Protein AF-A0A7W0PCH3-F1 (afdb_monomer_lite)

Radius of gyration: 21.64 Å; chains: 1; bounding box: 61×47×78 Å

Structure (mmCIF, N/CA/C/O backbone):
data_AF-A0A7W0PCH3-F1
#
_entry.id   AF-A0A7W0PCH3-F1
#
loop_
_atom_site.group_PDB
_atom_site.id
_atom_site.type_symbol
_atom_site.label_atom_id
_atom_site.label_alt_id
_atom_site.label_comp_id
_atom_site.label_asym_id
_atom_site.label_entity_id
_atom_site.label_seq_id
_atom_site.pdbx_PDB_ins_code
_atom_site.Cartn_x
_atom_site.Cartn_y
_atom_site.Cartn_z
_atom_site.occupancy
_atom_site.B_iso_or_equiv
_atom_site.auth_seq_id
_atom_site.auth_comp_id
_atom_site.auth_asym_id
_atom_site.auth_atom_id
_atom_site.pdbx_PDB_model_num
ATOM 1 N N . PHE A 1 1 ? -23.407 23.643 43.187 1.00 49.94 1 PHE A N 1
ATOM 2 C CA . PHE A 1 1 ? -22.361 22.790 43.783 1.00 49.94 1 PHE A CA 1
ATOM 3 C C . PHE A 1 1 ? -22.574 21.366 43.288 1.00 49.94 1 PHE A C 1
ATOM 5 O O . PHE A 1 1 ? -23.715 20.930 43.302 1.00 49.94 1 PHE A O 1
ATOM 12 N N . PHE A 1 2 ? -21.478 20.710 42.889 1.00 51.59 2 PHE A N 1
ATOM 13 C CA . PHE A 1 2 ? -21.309 19.344 42.354 1.00 51.59 2 PHE A CA 1
ATOM 14 C C . PHE A 1 2 ? -21.368 19.178 40.828 1.00 51.59 2 PHE A C 1
ATOM 16 O O . PHE A 1 2 ? -22.390 19.347 40.175 1.00 51.59 2 PHE A O 1
ATOM 23 N N . ALA A 1 3 ? -20.175 18.883 40.316 1.00 62.38 3 ALA A N 1
ATOM 24 C CA . ALA A 1 3 ? -19.800 18.566 38.956 1.00 62.38 3 ALA A CA 1
ATOM 25 C C . ALA A 1 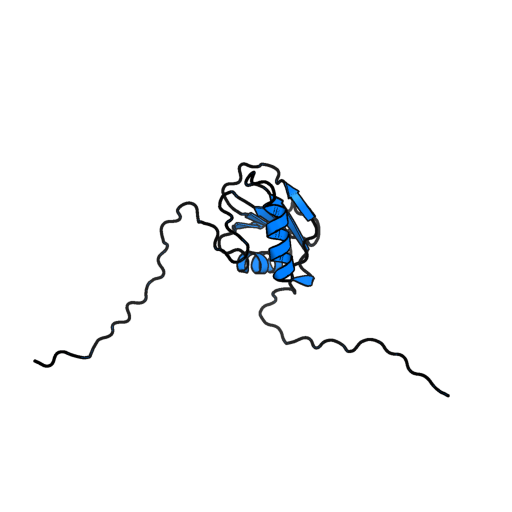3 ? -20.176 17.126 38.582 1.00 62.38 3 ALA A C 1
ATOM 27 O O . ALA A 1 3 ? -20.242 16.268 39.460 1.00 62.38 3 ALA A O 1
ATOM 28 N N . ASN A 1 4 ? -20.268 16.846 37.279 1.00 53.41 4 ASN A N 1
ATOM 29 C CA . ASN A 1 4 ? -19.554 15.695 36.731 1.00 53.41 4 ASN A CA 1
ATOM 30 C C . ASN A 1 4 ? -19.230 15.869 35.242 1.00 53.41 4 ASN A C 1
ATOM 32 O O . ASN A 1 4 ? -20.106 16.094 34.413 1.00 53.41 4 ASN A O 1
ATOM 36 N N . LEU A 1 5 ? -17.930 15.773 34.965 1.00 52.44 5 LEU A N 1
ATOM 37 C CA . LEU A 1 5 ? -17.289 15.568 33.673 1.00 52.44 5 LEU A CA 1
ATOM 38 C C . LEU A 1 5 ? -17.172 14.048 33.456 1.00 52.44 5 LEU A C 1
ATOM 40 O O . LEU A 1 5 ? -16.727 13.350 34.365 1.00 52.44 5 LEU A O 1
ATOM 44 N N . THR A 1 6 ? -17.516 13.553 32.271 1.00 54.25 6 THR A N 1
ATOM 45 C CA . THR A 1 6 ? -17.134 12.241 31.696 1.00 54.25 6 THR A CA 1
ATOM 46 C C . THR A 1 6 ? -17.731 12.274 30.286 1.00 54.25 6 THR A C 1
ATOM 48 O O . THR A 1 6 ? -18.944 12.356 30.162 1.00 54.25 6 THR A O 1
ATOM 51 N N . ALA A 1 7 ? -16.997 12.601 29.220 1.00 56.03 7 ALA A N 1
ATOM 52 C CA . ALA A 1 7 ? -15.912 11.845 28.590 1.00 56.03 7 ALA A CA 1
ATOM 53 C C . ALA A 1 7 ? -16.345 10.417 28.232 1.00 56.03 7 ALA A C 1
ATOM 55 O O . ALA A 1 7 ? -16.385 9.554 29.099 1.00 56.03 7 ALA A O 1
ATOM 56 N N . GLY A 1 8 ? -16.607 10.196 26.943 1.00 43.25 8 GLY A N 1
ATOM 57 C CA . GLY A 1 8 ? -16.674 8.872 26.336 1.00 43.25 8 GLY A CA 1
ATOM 58 C C . GLY A 1 8 ? -18.061 8.252 26.346 1.00 43.25 8 GLY A C 1
ATOM 59 O O . GLY A 1 8 ? -18.328 7.349 27.130 1.00 43.25 8 GLY A O 1
ATOM 60 N N . ASP A 1 9 ? -18.918 8.669 25.419 1.00 47.03 9 ASP A N 1
ATOM 61 C CA . ASP A 1 9 ? -19.882 7.728 24.865 1.00 47.03 9 ASP A CA 1
ATOM 62 C C . ASP A 1 9 ? -19.069 6.611 24.181 1.00 47.03 9 ASP A C 1
ATOM 64 O O . ASP A 1 9 ? -18.302 6.910 23.258 1.00 47.03 9 ASP A O 1
ATOM 68 N N . PRO A 1 10 ? -19.150 5.346 24.634 1.00 50.16 10 PRO A N 1
ATOM 69 C CA . PRO A 1 10 ? -18.585 4.240 23.882 1.00 50.16 10 PRO A CA 1
ATOM 70 C C . PRO A 1 10 ? -19.373 4.159 22.578 1.00 50.16 10 PRO A C 1
ATOM 72 O O . PRO A 1 10 ? -20.564 3.837 22.579 1.00 50.16 10 PRO A O 1
ATOM 75 N N . VAL A 1 11 ? -18.731 4.515 21.466 1.00 52.06 11 VAL A N 1
ATOM 76 C CA . VAL A 1 11 ? -19.288 4.215 20.151 1.00 52.06 11 VAL A CA 1
ATOM 77 C C . VAL A 1 11 ? -19.519 2.710 20.090 1.00 52.06 11 VAL A C 1
ATOM 79 O O . VAL A 1 11 ? -18.654 1.900 20.406 1.00 52.06 11 VAL A O 1
ATOM 82 N N . VAL A 1 12 ? -20.774 2.389 19.815 1.00 43.66 12 VAL A N 1
ATOM 83 C CA . VAL A 1 12 ? -21.353 1.058 19.769 1.00 43.66 12 VAL A CA 1
ATOM 84 C C . VAL A 1 12 ? -20.594 0.214 18.752 1.00 43.66 12 VAL A C 1
ATOM 86 O O . VAL A 1 12 ? -20.590 0.548 17.573 1.00 43.66 12 VAL A O 1
ATOM 89 N N . ASP A 1 13 ? -20.002 -0.875 19.232 1.00 46.66 13 ASP A N 1
ATOM 90 C CA . ASP A 1 13 ? -19.442 -1.973 18.447 1.00 46.66 13 ASP A CA 1
ATOM 91 C C . ASP A 1 13 ? -20.595 -2.792 17.821 1.00 46.66 13 ASP A C 1
ATOM 93 O O . ASP A 1 13 ? -21.412 -3.360 18.561 1.00 46.66 13 ASP A O 1
ATOM 97 N N . PRO A 1 14 ? -20.767 -2.811 16.485 1.00 54.41 14 PRO A N 1
ATOM 98 C CA . PRO A 1 14 ? -21.684 -3.734 15.830 1.00 54.41 14 PRO A CA 1
ATOM 99 C C . PRO A 1 14 ? -21.066 -5.146 15.731 1.00 54.41 14 PRO A C 1
ATOM 101 O O . PRO A 1 14 ? -19.857 -5.294 15.591 1.00 54.41 14 PRO A O 1
ATOM 104 N N . PRO A 1 15 ? -21.884 -6.212 15.787 1.00 48.16 15 PRO A N 1
ATOM 105 C CA . PRO A 1 15 ? -21.406 -7.566 16.040 1.00 48.16 15 PRO A CA 1
ATOM 106 C C . PRO A 1 15 ? -20.677 -8.186 14.839 1.00 48.16 15 PRO A C 1
ATOM 108 O O . PRO A 1 15 ? -21.197 -8.189 13.724 1.00 48.16 15 PRO A O 1
ATOM 111 N N . ALA A 1 16 ? -19.516 -8.777 15.138 1.00 54.06 16 ALA A N 1
ATOM 112 C CA . ALA A 1 16 ? -18.733 -9.769 14.395 1.00 54.06 16 ALA A CA 1
ATOM 113 C C . ALA A 1 16 ? -19.358 -10.321 13.090 1.00 54.06 16 ALA A C 1
ATOM 115 O O . ALA A 1 16 ? -20.077 -11.325 13.077 1.00 54.06 16 ALA A O 1
ATOM 116 N N . ALA A 1 17 ? -18.992 -9.685 11.976 1.00 47.34 17 ALA A N 1
ATOM 117 C CA . ALA A 1 17 ? -18.774 -10.331 10.680 1.00 47.34 17 ALA A CA 1
ATOM 118 C C . ALA A 1 17 ? -17.401 -11.062 10.731 1.00 47.34 17 ALA A C 1
ATOM 120 O O . ALA A 1 17 ? -16.635 -10.760 11.647 1.00 47.34 17 ALA A O 1
ATOM 121 N N . PRO A 1 18 ? -17.074 -12.041 9.851 1.00 43.78 18 PRO A N 1
ATOM 122 C CA . PRO A 1 18 ? -15.793 -12.770 9.919 1.00 43.78 18 PRO A CA 1
ATOM 123 C C . PRO A 1 18 ? -14.653 -11.766 10.070 1.00 43.78 18 PRO A C 1
ATOM 125 O O . PRO A 1 18 ? -14.679 -10.789 9.335 1.00 43.78 18 PRO A O 1
ATOM 128 N N . GLU A 1 19 ? -13.765 -11.978 11.048 1.00 49.62 19 GLU A N 1
ATOM 129 C CA . GLU A 1 19 ? -12.843 -11.006 11.671 1.00 49.62 19 GLU A CA 1
ATOM 130 C C . GLU A 1 19 ? -11.937 -10.254 10.670 1.00 49.62 19 GLU A C 1
ATOM 132 O O . GLU A 1 19 ? -10.721 -10.443 10.601 1.00 49.62 19 GLU A O 1
ATOM 137 N N . LEU A 1 20 ? -12.551 -9.397 9.862 1.00 53.91 20 LEU A N 1
ATOM 138 C CA . LEU A 1 20 ? -11.934 -8.352 9.075 1.00 53.91 20 LEU A CA 1
ATOM 139 C C . LEU A 1 20 ? -11.694 -7.232 10.076 1.00 53.91 20 LEU A C 1
ATOM 141 O O . LEU A 1 20 ? -12.638 -6.629 10.580 1.00 53.91 20 LEU A O 1
ATOM 145 N N . VAL A 1 21 ? -10.430 -7.034 10.426 1.00 62.84 21 VAL A N 1
ATOM 146 C CA . VAL A 1 21 ? -10.029 -5.952 11.324 1.00 62.84 21 VAL A CA 1
ATOM 147 C C . VAL A 1 21 ? -10.437 -4.601 10.746 1.00 62.84 21 VAL A C 1
ATOM 149 O O . VAL A 1 21 ? -10.467 -4.430 9.520 1.00 62.84 21 VAL A O 1
ATOM 152 N N . ASP A 1 22 ? -10.740 -3.651 11.629 1.00 66.00 22 ASP A N 1
ATOM 153 C CA . ASP A 1 22 ? -11.114 -2.304 11.229 1.00 66.00 22 ASP A CA 1
ATOM 154 C C . ASP A 1 22 ? -10.047 -1.714 10.302 1.00 66.00 22 ASP A C 1
ATOM 156 O O . ASP A 1 22 ? -8.859 -1.741 10.638 1.00 66.00 22 ASP A O 1
ATOM 160 N N . PRO A 1 23 ? -10.430 -1.140 9.147 1.00 64.88 23 PRO A N 1
ATOM 161 C CA . PRO A 1 23 ? -9.472 -0.560 8.208 1.00 64.88 23 PRO A CA 1
ATOM 162 C C . PRO A 1 23 ? -8.643 0.552 8.876 1.00 64.88 23 PRO A C 1
ATOM 164 O O . PRO A 1 23 ? -7.472 0.735 8.552 1.00 64.88 23 PRO A O 1
ATOM 167 N N . SER A 1 24 ? -9.203 1.217 9.892 1.00 69.25 24 SER A N 1
ATOM 168 C CA . SER A 1 24 ? -8.518 2.229 10.703 1.00 69.25 24 SER A CA 1
ATOM 169 C C . SER A 1 24 ? -7.433 1.671 11.638 1.00 69.25 24 SER A C 1
ATOM 171 O O . SER A 1 24 ? -6.612 2.437 12.137 1.00 69.25 24 SER A O 1
ATOM 173 N N . GLU A 1 25 ? -7.397 0.359 11.868 1.00 71.81 25 GLU A N 1
ATOM 174 C CA . GLU A 1 25 ? -6.319 -0.340 12.581 1.00 71.81 25 GLU A CA 1
ATOM 175 C C . GLU A 1 25 ? -5.324 -1.013 11.620 1.00 71.81 25 GLU A C 1
ATOM 177 O O . GLU A 1 25 ? -4.321 -1.593 12.047 1.00 71.81 25 GLU A O 1
ATOM 182 N N . VAL A 1 26 ? -5.574 -0.932 10.308 1.00 78.31 26 VAL A N 1
ATOM 183 C CA . VAL A 1 26 ? -4.696 -1.484 9.278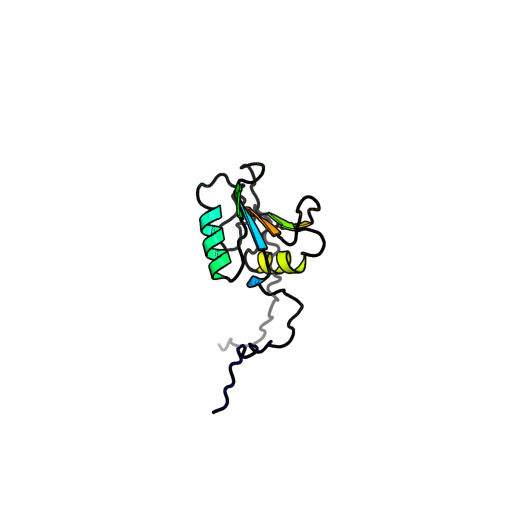 1.00 78.31 26 VAL A CA 1
ATOM 184 C C . VAL A 1 26 ? -3.717 -0.421 8.810 1.00 78.31 26 VAL A C 1
ATOM 186 O O . VAL A 1 26 ? -4.067 0.461 8.026 1.00 78.31 26 VAL A O 1
ATOM 189 N N . SER A 1 27 ? -2.467 -0.547 9.256 1.00 84.06 27 SER A N 1
ATOM 190 C CA . SER A 1 27 ? -1.359 0.226 8.700 1.00 84.06 27 SER A CA 1
ATOM 191 C C . SER A 1 27 ? -0.922 -0.361 7.366 1.00 84.06 27 SER A C 1
ATOM 193 O O . SER A 1 27 ? -0.533 -1.525 7.284 1.00 84.06 27 SER A O 1
ATOM 195 N N . VAL A 1 28 ? -0.938 0.462 6.325 1.00 88.19 28 VAL A N 1
ATOM 196 C CA . VAL A 1 28 ? -0.523 0.094 4.973 1.00 88.19 28 VAL A CA 1
ATOM 197 C C . VAL A 1 28 ? 0.650 0.964 4.548 1.00 88.19 28 VAL A C 1
ATOM 199 O O . VAL A 1 28 ? 0.604 2.188 4.660 1.00 88.19 28 VAL A O 1
ATOM 202 N N . SER A 1 29 ? 1.692 0.339 4.023 1.00 89.62 29 SER A N 1
ATOM 203 C CA . SER A 1 29 ? 2.820 1.010 3.390 1.00 89.62 29 SER A CA 1
ATOM 204 C C . SER A 1 29 ? 2.755 0.794 1.889 1.00 89.62 29 SER A C 1
ATOM 206 O O . SER A 1 29 ? 2.807 -0.333 1.409 1.00 89.62 29 SER A O 1
ATOM 208 N N . VAL A 1 30 ? 2.622 1.876 1.133 1.00 90.69 30 VAL A N 1
ATOM 209 C CA . VAL A 1 30 ? 2.413 1.832 -0.315 1.00 90.69 30 VAL A CA 1
ATOM 210 C C . VAL A 1 30 ? 3.740 2.050 -1.032 1.00 90.69 30 VAL A C 1
ATOM 212 O O . VAL A 1 30 ? 4.365 3.097 -0.896 1.00 90.69 30 VAL A O 1
ATOM 215 N N . PHE A 1 31 ? 4.158 1.095 -1.849 1.00 90.50 31 PHE A N 1
ATOM 216 C CA . PHE A 1 31 ? 5.407 1.119 -2.597 1.00 90.50 31 PHE A CA 1
ATOM 217 C C . PHE A 1 31 ? 5.136 1.129 -4.102 1.00 90.50 31 PHE A C 1
ATOM 219 O O . PHE A 1 31 ? 4.488 0.236 -4.642 1.00 90.50 31 PHE A O 1
ATOM 226 N N . ASN A 1 32 ? 5.644 2.135 -4.813 1.00 89.62 32 ASN A N 1
ATOM 227 C CA . ASN A 1 32 ? 5.547 2.193 -6.266 1.00 89.62 32 ASN A CA 1
ATOM 228 C C . ASN A 1 32 ? 6.595 1.290 -6.928 1.00 89.62 32 ASN A C 1
ATOM 230 O O . ASN A 1 32 ? 7.792 1.569 -6.847 1.00 89.62 32 ASN A O 1
ATOM 234 N N . GLY A 1 33 ? 6.137 0.229 -7.589 1.00 88.19 33 GLY A N 1
ATOM 235 C CA . GLY A 1 33 ? 6.960 -0.682 -8.383 1.00 88.19 33 GLY A CA 1
ATOM 236 C C . GLY A 1 33 ? 6.714 -0.595 -9.891 1.00 88.19 33 GLY A C 1
ATOM 237 O O . GLY A 1 33 ? 7.397 -1.285 -10.637 1.00 88.19 33 GLY A O 1
ATOM 238 N N . SER A 1 34 ? 5.783 0.247 -10.350 1.00 84.19 34 SER A N 1
ATOM 239 C CA . SER A 1 34 ? 5.430 0.405 -11.769 1.00 84.19 34 SER A CA 1
ATOM 240 C C . SER A 1 34 ? 6.279 1.433 -12.520 1.00 84.19 34 SER A C 1
ATOM 242 O O . SER A 1 34 ? 6.194 1.543 -13.740 1.00 84.19 34 SER A O 1
ATOM 244 N N . GLY A 1 35 ? 7.042 2.262 -11.797 1.00 79.81 35 GLY A N 1
ATOM 245 C CA . GLY A 1 35 ? 7.767 3.400 -12.371 1.00 79.81 35 GLY A CA 1
ATOM 246 C C . GLY A 1 35 ? 6.872 4.592 -12.736 1.00 79.81 35 GLY A C 1
ATOM 247 O O . GLY A 1 35 ? 7.367 5.605 -13.235 1.00 79.81 35 GLY A O 1
ATOM 248 N N . ALA A 1 36 ? 5.564 4.509 -12.466 1.00 81.06 36 ALA A N 1
ATOM 249 C CA . ALA A 1 36 ? 4.629 5.608 -12.661 1.00 81.06 36 ALA A CA 1
ATOM 250 C C . ALA A 1 36 ? 4.739 6.634 -11.519 1.0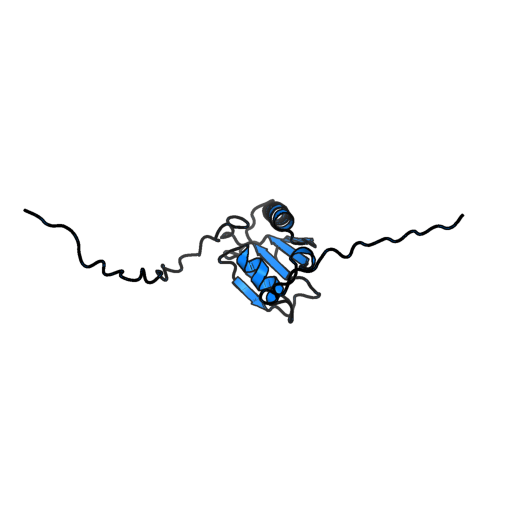0 81.06 36 ALA A C 1
ATOM 252 O O . ALA A 1 36 ? 4.373 6.378 -10.369 1.00 81.06 36 ALA A O 1
ATOM 253 N N . GLY A 1 37 ? 5.217 7.836 -11.846 1.00 82.88 37 GLY A N 1
ATOM 254 C CA . GLY A 1 37 ? 5.345 8.926 -10.881 1.00 82.88 37 GLY A CA 1
ATOM 255 C C . GLY A 1 37 ? 3.992 9.366 -10.312 1.00 82.88 37 GLY A C 1
ATOM 256 O O . GLY A 1 37 ? 3.066 9.662 -11.060 1.00 82.88 37 GLY A O 1
ATOM 257 N N . GLY A 1 38 ? 3.890 9.443 -8.982 1.00 80.88 38 GLY A N 1
ATOM 258 C CA . GLY A 1 38 ? 2.695 9.932 -8.278 1.00 80.88 38 GLY A CA 1
ATOM 259 C C . GLY A 1 38 ? 1.618 8.879 -7.993 1.00 80.88 38 GLY A C 1
ATOM 260 O O . GLY A 1 38 ? 0.687 9.162 -7.242 1.00 80.88 38 GLY A O 1
ATOM 261 N N . LEU A 1 39 ? 1.769 7.653 -8.500 1.00 84.38 39 LEU A N 1
ATOM 262 C CA . LEU A 1 39 ? 0.769 6.592 -8.346 1.00 84.38 39 LEU A CA 1
ATOM 263 C C . LEU A 1 39 ? 0.638 6.112 -6.885 1.00 84.38 39 LEU A C 1
ATOM 265 O O . LEU A 1 39 ? -0.472 5.868 -6.416 1.00 84.38 39 LEU A O 1
ATOM 269 N N . ALA A 1 40 ? 1.736 6.087 -6.117 1.00 84.19 40 ALA A N 1
A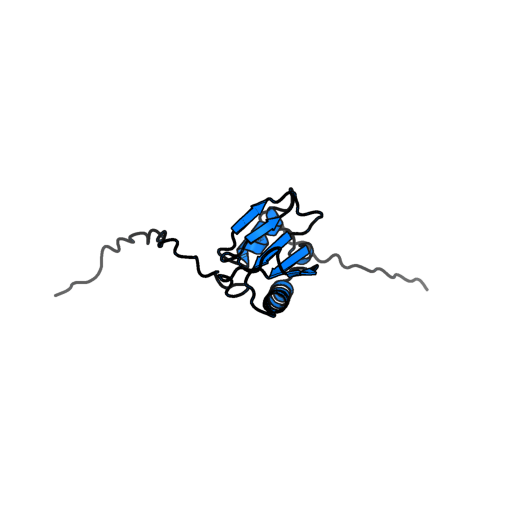TOM 270 C CA . ALA A 1 40 ? 1.689 5.775 -4.682 1.00 84.19 40 ALA A CA 1
ATOM 271 C C . ALA A 1 40 ? 0.876 6.800 -3.867 1.00 84.19 40 ALA A C 1
ATOM 273 O O . ALA A 1 40 ? 0.112 6.410 -2.991 1.00 84.19 40 ALA A O 1
ATOM 274 N N . GLY A 1 41 ? 0.997 8.096 -4.177 1.00 84.50 41 GLY A N 1
ATOM 275 C CA . GLY A 1 41 ? 0.236 9.149 -3.491 1.00 84.50 41 GLY A CA 1
ATOM 276 C C . GLY A 1 41 ? -1.251 9.140 -3.855 1.00 84.50 41 GLY A C 1
ATOM 277 O O . GLY A 1 41 ? -2.106 9.370 -3.002 1.00 84.50 41 GLY A O 1
ATOM 278 N N . GLN A 1 42 ? -1.576 8.815 -5.111 1.00 86.00 42 GLN A N 1
ATOM 279 C CA . GLN A 1 42 ? -2.965 8.617 -5.524 1.00 86.00 42 GLN A CA 1
ATOM 280 C C . GLN A 1 42 ? -3.585 7.419 -4.797 1.00 86.00 42 GLN A C 1
ATOM 282 O O . GLN A 1 42 ? -4.639 7.557 -4.184 1.00 86.00 42 GLN A O 1
ATOM 287 N N . THR A 1 43 ? -2.884 6.284 -4.783 1.00 85.81 43 THR A N 1
ATOM 288 C CA . THR A 1 43 ? -3.316 5.072 -4.067 1.00 85.81 43 THR A CA 1
ATOM 289 C C . THR A 1 43 ? -3.505 5.345 -2.579 1.00 85.81 43 THR A C 1
ATOM 291 O O . THR A 1 43 ? -4.485 4.895 -1.996 1.00 85.81 43 THR A O 1
ATOM 294 N N . GLN A 1 44 ? -2.603 6.121 -1.968 1.00 86.75 44 GLN A N 1
ATOM 295 C CA . GLN A 1 44 ? -2.751 6.552 -0.583 1.00 86.75 44 GLN A CA 1
ATOM 296 C C . GLN A 1 44 ? -4.090 7.259 -0.361 1.00 86.75 44 GLN A C 1
ATOM 298 O O . GLN A 1 44 ? -4.838 6.861 0.523 1.00 86.75 44 GLN A O 1
ATOM 303 N N . SER A 1 45 ? -4.410 8.257 -1.188 1.00 85.81 45 SER A N 1
ATOM 304 C CA . SER A 1 45 ? -5.650 9.028 -1.041 1.00 85.81 45 SER A CA 1
ATOM 305 C C . SER A 1 45 ? -6.896 8.149 -1.178 1.00 85.81 45 SER A C 1
ATOM 307 O O . SER A 1 45 ? -7.876 8.354 -0.465 1.00 85.81 45 SER A O 1
ATOM 309 N N . GLU A 1 46 ? -6.872 7.161 -2.076 1.00 85.44 46 GLU A N 1
ATOM 310 C CA . GLU A 1 46 ? -7.994 6.234 -2.246 1.00 85.44 46 GLU A CA 1
ATOM 311 C C . GLU A 1 46 ? -8.126 5.242 -1.080 1.00 85.44 46 GLU A C 1
ATOM 313 O O . GLU A 1 46 ? -9.239 4.962 -0.635 1.00 85.44 46 GLU A O 1
ATOM 318 N N . LEU A 1 47 ? -7.007 4.750 -0.542 1.00 84.50 47 LEU A N 1
ATOM 319 C CA . LEU A 1 47 ? -6.995 3.904 0.654 1.00 84.50 47 LEU A CA 1
ATOM 320 C C . LEU A 1 47 ? -7.491 4.669 1.886 1.00 84.50 47 LEU A C 1
ATOM 322 O O . LEU A 1 47 ? -8.332 4.159 2.624 1.00 84.50 47 LEU A O 1
ATOM 326 N N . GLU A 1 48 ? -7.044 5.909 2.078 1.00 84.44 48 GLU A N 1
ATOM 327 C CA . GLU A 1 48 ? -7.535 6.776 3.155 1.00 84.44 48 GLU A CA 1
ATOM 328 C C . GLU A 1 48 ? -9.035 7.070 2.999 1.00 84.44 48 GLU A C 1
ATOM 330 O O . GLU A 1 48 ? -9.776 7.046 3.982 1.00 84.44 48 GLU A O 1
ATOM 335 N N . ALA A 1 49 ? -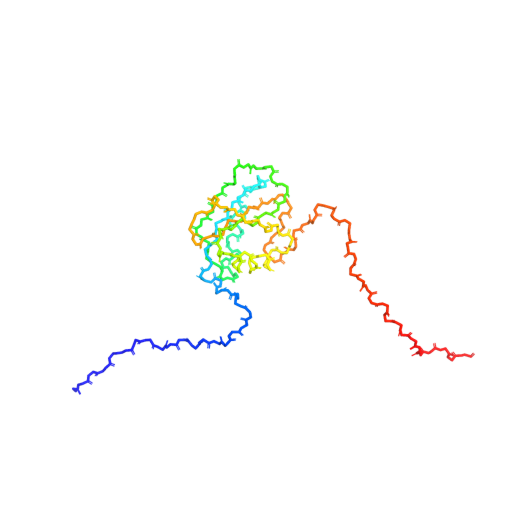9.519 7.272 1.768 1.00 81.69 49 ALA A N 1
ATOM 336 C CA . ALA A 1 49 ? -10.948 7.438 1.490 1.00 81.69 49 ALA A CA 1
ATOM 337 C C . ALA A 1 49 ? -11.768 6.169 1.786 1.00 81.69 49 ALA A C 1
ATOM 339 O O . ALA A 1 49 ? -12.929 6.266 2.186 1.00 81.69 49 ALA A O 1
ATOM 340 N N . ALA A 1 50 ? -11.164 4.990 1.627 1.00 78.50 50 ALA A N 1
ATOM 341 C CA . ALA A 1 50 ? -11.742 3.708 2.022 1.00 78.50 50 ALA A CA 1
ATOM 342 C C . ALA A 1 50 ? -11.603 3.412 3.533 1.00 78.50 50 ALA A C 1
ATOM 344 O O . ALA A 1 50 ? -12.143 2.414 4.010 1.00 78.50 50 ALA A O 1
ATOM 345 N N . GLY A 1 51 ? -10.937 4.289 4.293 1.00 77.94 51 GLY A N 1
ATOM 346 C CA . GLY A 1 51 ? -10.806 4.207 5.749 1.00 77.94 51 GLY A CA 1
ATOM 347 C C . GLY A 1 51 ? -9.558 3.479 6.251 1.00 77.94 51 GLY A C 1
ATOM 348 O O . GLY A 1 51 ? -9.469 3.222 7.453 1.00 77.94 51 GLY A O 1
ATOM 349 N N . PHE A 1 52 ? -8.616 3.145 5.361 1.00 85.38 52 PHE A N 1
ATOM 350 C CA . PHE A 1 52 ? -7.332 2.537 5.717 1.00 85.38 52 PHE A CA 1
ATOM 351 C C . PHE A 1 52 ? -6.328 3.580 6.215 1.00 85.38 52 PHE A C 1
ATOM 353 O O . PHE A 1 52 ? -6.337 4.727 5.765 1.00 85.38 52 PHE A O 1
ATOM 360 N N . VAL A 1 53 ? -5.410 3.174 7.097 1.00 85.25 53 VAL A N 1
ATOM 361 C CA . VAL A 1 53 ? -4.321 4.045 7.564 1.00 85.25 53 VAL A CA 1
ATOM 362 C C . VAL A 1 53 ? -3.077 3.808 6.724 1.00 85.25 53 VAL A C 1
ATOM 364 O O . VAL A 1 53 ? -2.429 2.770 6.819 1.00 85.25 53 VAL A O 1
ATOM 367 N N . VAL A 1 54 ? -2.694 4.792 5.915 1.00 88.50 54 VAL A N 1
ATOM 368 C CA . VAL A 1 54 ? -1.446 4.714 5.153 1.00 88.50 54 VAL A CA 1
ATOM 369 C C . VAL A 1 54 ? -0.304 5.254 6.007 1.00 88.50 54 VAL A C 1
ATOM 371 O O . VAL A 1 54 ? -0.200 6.456 6.241 1.00 88.50 54 VAL A O 1
ATOM 374 N N . SER A 1 55 ? 0.553 4.352 6.481 1.00 85.31 55 SER A N 1
ATOM 375 C CA . SER A 1 55 ? 1.702 4.679 7.331 1.00 85.31 55 SER A CA 1
ATOM 376 C C . SER A 1 55 ? 2.804 5.373 6.530 1.00 85.31 55 SER A C 1
ATOM 378 O O . SER A 1 55 ? 3.402 6.353 6.981 1.00 85.31 55 SER A O 1
ATOM 380 N N . SER A 1 56 ? 3.064 4.885 5.314 1.00 85.50 56 SER A N 1
ATOM 381 C CA . SER A 1 56 ? 4.133 5.405 4.470 1.00 85.50 56 SER A CA 1
ATOM 382 C C . SER A 1 56 ? 3.857 5.183 2.989 1.00 85.50 56 SER A C 1
ATOM 384 O O . SER A 1 56 ? 3.195 4.226 2.593 1.00 85.50 56 SER A O 1
ATOM 386 N N . THR A 1 57 ? 4.412 6.060 2.157 1.00 89.12 57 THR A N 1
ATOM 387 C CA . THR A 1 57 ? 4.449 5.901 0.702 1.00 89.12 57 THR A CA 1
ATOM 388 C C . THR A 1 57 ? 5.895 5.968 0.227 1.00 89.12 57 THR A C 1
ATOM 390 O O . THR A 1 57 ? 6.630 6.874 0.628 1.00 89.12 57 THR A O 1
ATOM 393 N N . GLY A 1 58 ? 6.304 5.065 -0.654 1.00 88.00 58 GLY A N 1
ATOM 394 C CA . GLY A 1 58 ? 7.670 4.984 -1.159 1.00 88.00 58 GLY A CA 1
ATOM 395 C C . GLY A 1 58 ? 7.759 4.347 -2.539 1.00 88.00 58 GLY A C 1
ATOM 396 O O . GLY A 1 58 ? 6.759 4.176 -3.233 1.00 88.00 58 GLY A O 1
ATOM 397 N N . ASN A 1 59 ? 8.978 3.989 -2.932 1.00 87.56 59 ASN A N 1
ATOM 398 C CA . ASN A 1 59 ? 9.247 3.191 -4.127 1.00 87.56 59 ASN A CA 1
ATOM 399 C C . ASN A 1 59 ? 9.627 1.776 -3.696 1.00 87.56 59 ASN A C 1
ATOM 401 O O . ASN A 1 59 ? 10.308 1.617 -2.682 1.00 87.56 59 ASN A O 1
ATOM 405 N N . ALA A 1 60 ? 9.190 0.775 -4.453 1.00 86.25 60 ALA A N 1
ATOM 406 C CA . ALA A 1 60 ? 9.582 -0.610 -4.224 1.00 86.25 60 ALA A CA 1
ATOM 407 C C . ALA A 1 60 ? 11.073 -0.819 -4.545 1.00 86.25 60 ALA A C 1
ATOM 409 O O . ALA A 1 60 ? 11.721 0.041 -5.148 1.00 86.25 60 ALA A O 1
ATOM 410 N N . ASP A 1 61 ? 11.615 -1.991 -4.195 1.00 83.81 61 ASP A N 1
ATOM 411 C CA . ASP A 1 61 ? 13.015 -2.363 -4.472 1.00 83.81 61 ASP A CA 1
ATOM 412 C C . ASP A 1 61 ? 13.375 -2.334 -5.966 1.00 83.81 61 ASP A C 1
ATOM 414 O O . ASP A 1 61 ? 14.543 -2.336 -6.354 1.00 83.81 61 ASP A O 1
ATOM 418 N N . SER A 1 62 ? 12.368 -2.361 -6.833 1.00 82.38 62 SER A N 1
ATOM 419 C CA . SER A 1 62 ? 12.498 -2.286 -8.282 1.00 82.38 62 SER A CA 1
ATOM 420 C C . SER A 1 62 ? 11.283 -1.577 -8.864 1.00 82.38 62 SER A C 1
ATOM 422 O O . SER A 1 62 ? 10.222 -1.556 -8.251 1.00 82.38 62 SER A O 1
ATOM 424 N N . SER A 1 63 ? 11.435 -1.000 -10.053 1.00 82.00 63 SER A N 1
ATOM 425 C CA . SER A 1 63 ? 10.349 -0.336 -10.791 1.00 82.00 63 SER A CA 1
ATOM 426 C C . SER A 1 63 ? 9.895 -1.139 -12.019 1.00 82.00 63 SER A C 1
ATOM 428 O O . SER A 1 63 ? 9.324 -0.577 -12.944 1.00 82.00 63 SER A O 1
ATOM 430 N N . ASP A 1 64 ? 10.193 -2.441 -12.030 1.00 83.75 64 ASP A N 1
ATOM 431 C CA . ASP A 1 64 ? 9.870 -3.391 -13.106 1.00 83.75 64 ASP A CA 1
ATOM 432 C C . ASP A 1 64 ? 8.740 -4.355 -12.689 1.00 83.75 64 ASP A C 1
ATOM 434 O O . ASP A 1 64 ? 8.520 -5.401 -13.303 1.00 83.75 64 ASP A O 1
ATOM 438 N N . TYR A 1 65 ? 8.025 -4.039 -11.602 1.00 84.38 65 TYR A N 1
ATOM 439 C CA . TYR A 1 65 ? 6.927 -4.879 -11.137 1.00 84.38 65 TYR A CA 1
ATOM 440 C C . TYR A 1 65 ? 5.786 -4.776 -12.134 1.00 84.38 65 TYR A C 1
ATOM 442 O O . TYR A 1 65 ? 5.132 -3.746 -12.251 1.00 84.38 65 TYR A O 1
ATOM 450 N N . SER A 1 66 ? 5.536 -5.866 -12.853 1.00 82.88 66 SER A N 1
ATOM 451 C CA . SER A 1 66 ? 4.399 -5.933 -13.765 1.00 82.88 66 SER A CA 1
ATOM 452 C C . SER A 1 66 ? 3.094 -6.160 -13.012 1.00 82.88 66 SER A C 1
ATOM 454 O O . SER A 1 66 ? 2.086 -5.629 -13.440 1.00 82.88 66 SER A O 1
ATOM 456 N N . GLN A 1 67 ? 3.113 -6.878 -11.884 1.00 84.62 67 GLN A N 1
ATOM 457 C CA . GLN A 1 67 ? 1.923 -7.226 -11.101 1.00 84.62 67 GLN A CA 1
ATOM 458 C C . GLN A 1 67 ? 1.893 -6.499 -9.758 1.00 84.62 67 GLN A C 1
ATOM 460 O O . GLN A 1 67 ? 2.939 -6.212 -9.174 1.00 84.62 67 GLN A O 1
ATOM 465 N N . THR A 1 68 ? 0.685 -6.235 -9.266 1.00 88.50 68 THR A N 1
ATOM 466 C CA . THR A 1 68 ? 0.476 -5.671 -7.927 1.00 88.50 68 THR A CA 1
ATOM 467 C C . THR A 1 68 ? 0.564 -6.775 -6.876 1.00 88.50 68 THR A C 1
ATOM 469 O O . THR A 1 68 ? -0.145 -7.777 -6.970 1.00 88.50 68 THR A O 1
ATOM 472 N N . GLU A 1 69 ? 1.410 -6.598 -5.863 1.00 89.75 69 GLU A N 1
ATOM 473 C CA . GLU A 1 69 ? 1.622 -7.567 -4.783 1.00 89.75 69 GLU A CA 1
ATOM 474 C C . GLU A 1 69 ? 1.304 -6.946 -3.418 1.00 89.75 69 GLU A C 1
ATOM 476 O O . GLU A 1 69 ? 1.702 -5.823 -3.122 1.00 89.75 69 GLU A O 1
ATOM 481 N N . ILE A 1 70 ? 0.625 -7.693 -2.553 1.00 89.88 70 ILE A N 1
ATOM 482 C CA . ILE A 1 70 ? 0.350 -7.326 -1.162 1.00 89.88 70 ILE A CA 1
ATOM 483 C C . ILE A 1 70 ? 1.211 -8.215 -0.277 1.00 89.88 70 ILE A C 1
ATOM 485 O O . ILE A 1 70 ? 0.985 -9.421 -0.201 1.00 89.88 70 ILE A O 1
ATOM 489 N N . ARG A 1 71 ? 2.192 -7.629 0.403 1.00 90.12 71 ARG A N 1
ATOM 490 C CA . ARG A 1 71 ? 3.079 -8.317 1.338 1.00 90.12 71 ARG A CA 1
ATOM 491 C C . ARG A 1 71 ? 2.693 -8.051 2.779 1.00 90.12 71 ARG A C 1
ATOM 493 O O . ARG A 1 71 ? 2.460 -6.910 3.152 1.00 90.12 71 ARG A O 1
ATOM 500 N N . TYR A 1 72 ? 2.646 -9.088 3.602 1.00 87.44 72 TYR A N 1
ATOM 501 C CA . TYR A 1 72 ? 2.216 -8.967 4.995 1.00 87.44 72 TYR A CA 1
ATOM 502 C C . TYR A 1 72 ? 3.093 -9.790 5.934 1.00 87.44 72 TYR A C 1
ATOM 504 O O . TYR A 1 72 ? 3.630 -10.828 5.540 1.00 87.44 72 TYR A O 1
ATOM 512 N N . ALA A 1 73 ? 3.223 -9.322 7.175 1.00 85.00 73 ALA A N 1
ATOM 513 C CA . ALA A 1 73 ? 3.893 -10.059 8.241 1.00 85.00 73 ALA A CA 1
ATOM 514 C C . ALA A 1 73 ? 3.001 -11.191 8.788 1.00 85.00 73 ALA A C 1
ATOM 516 O O . ALA A 1 73 ? 1.774 -11.136 8.682 1.00 85.00 73 ALA A O 1
ATOM 517 N N . GLU A 1 74 ? 3.596 -12.214 9.410 1.00 79.06 74 GLU A N 1
ATOM 518 C CA . GLU A 1 74 ? 2.823 -13.293 10.043 1.00 79.06 74 GLU A CA 1
ATOM 519 C C . GLU A 1 74 ? 1.851 -12.738 11.099 1.00 79.06 74 GLU A C 1
ATOM 521 O O . GLU A 1 74 ? 2.263 -12.036 12.019 1.00 79.06 74 GLU A O 1
ATOM 526 N N . GLY A 1 75 ? 0.563 -13.072 10.962 1.00 77.06 75 GLY A N 1
ATOM 527 C CA . GLY A 1 75 ? -0.525 -12.546 11.799 1.00 77.06 75 GLY A CA 1
ATOM 528 C C . GLY A 1 75 ? -1.383 -11.473 11.121 1.00 77.06 75 GLY A C 1
ATOM 529 O O . GLY A 1 75 ? -2.511 -11.239 11.547 1.00 77.06 75 GLY A O 1
ATOM 530 N N . GLN A 1 76 ? -0.906 -10.884 10.019 1.00 81.44 76 GLN A N 1
ATOM 531 C CA . GLN A 1 76 ? -1.581 -9.779 9.321 1.00 81.44 76 GLN A CA 1
ATOM 532 C C . GLN A 1 76 ? -2.370 -10.242 8.087 1.00 81.44 76 GLN A C 1
ATOM 534 O O . GLN A 1 76 ? -2.696 -9.463 7.193 1.00 81.44 76 GLN A O 1
ATOM 539 N N . GLU A 1 77 ? -2.702 -11.530 8.032 1.00 81.75 77 GLU A N 1
ATOM 540 C CA . GLU A 1 77 ? -3.406 -12.135 6.901 1.00 81.75 77 GLU A CA 1
ATOM 541 C C . GLU A 1 77 ? -4.802 -11.534 6.704 1.00 81.75 77 GLU A C 1
ATOM 543 O O . GLU A 1 77 ? -5.172 -11.198 5.580 1.00 81.75 77 GLU A O 1
ATOM 548 N N . SER A 1 78 ? -5.544 -11.304 7.795 1.00 81.75 78 SER A N 1
ATOM 549 C CA . SER A 1 78 ? -6.862 -10.661 7.738 1.00 81.75 78 SER A CA 1
ATOM 550 C C . SER A 1 78 ? -6.785 -9.253 7.149 1.00 81.75 78 SER A C 1
ATOM 552 O O . SER A 1 78 ? -7.645 -8.866 6.367 1.00 81.75 78 SER A O 1
ATOM 554 N N . GLN A 1 79 ? -5.729 -8.499 7.467 1.00 81.88 79 GLN A N 1
ATOM 555 C CA . GLN A 1 79 ? -5.505 -7.150 6.939 1.00 81.88 79 GLN A CA 1
ATOM 556 C C . GLN A 1 79 ? -5.226 -7.178 5.437 1.00 81.88 79 GLN A C 1
ATOM 558 O O . GLN A 1 79 ? -5.816 -6.412 4.674 1.00 81.88 79 GLN A O 1
ATOM 563 N N . ALA A 1 80 ? -4.353 -8.094 5.012 1.00 82.94 80 ALA A N 1
ATOM 564 C CA . ALA A 1 80 ? -4.043 -8.301 3.606 1.00 82.94 80 ALA A CA 1
ATOM 565 C C . ALA A 1 80 ? -5.280 -8.745 2.811 1.00 82.94 80 ALA A C 1
ATOM 567 O O . ALA A 1 80 ? -5.486 -8.271 1.696 1.00 82.94 80 ALA A O 1
ATOM 568 N N . ALA A 1 81 ? -6.130 -9.597 3.391 1.00 81.94 81 ALA A N 1
ATOM 569 C CA . ALA A 1 81 ? -7.385 -10.026 2.782 1.00 81.94 81 ALA A CA 1
ATOM 570 C C . ALA A 1 81 ? -8.379 -8.864 2.618 1.00 81.94 81 ALA A C 1
ATOM 572 O O . ALA A 1 81 ? -8.978 -8.724 1.549 1.00 81.94 81 ALA A O 1
ATOM 573 N N . THR A 1 82 ? -8.512 -7.991 3.624 1.00 81.44 82 THR A N 1
ATOM 574 C CA . THR A 1 82 ? -9.324 -6.765 3.519 1.00 81.44 82 THR A CA 1
ATOM 575 C C . THR A 1 82 ? -8.814 -5.866 2.391 1.00 81.44 82 THR A C 1
ATOM 577 O O . THR A 1 82 ? -9.601 -5.383 1.575 1.00 81.44 82 THR A O 1
ATOM 580 N N . LEU A 1 83 ? -7.492 -5.683 2.294 1.00 80.75 83 LEU A N 1
ATOM 581 C CA . LEU A 1 83 ? -6.872 -4.857 1.256 1.00 80.75 83 LEU A C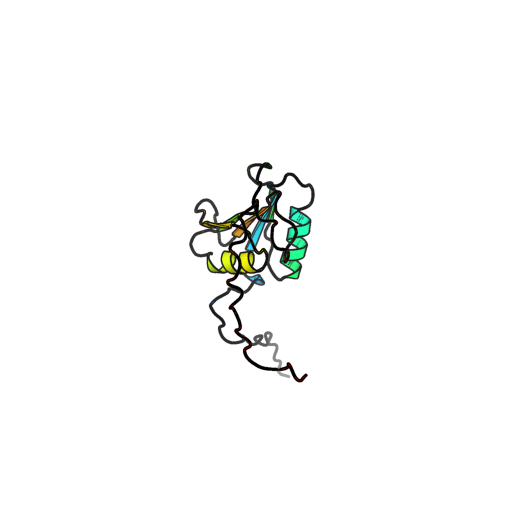A 1
ATOM 582 C C . LEU A 1 83 ? -7.036 -5.459 -0.148 1.00 80.75 83 LEU A C 1
ATOM 584 O O . LEU A 1 83 ? -7.327 -4.746 -1.105 1.00 80.75 83 LEU A O 1
ATOM 588 N N . ALA A 1 84 ? -6.902 -6.779 -0.276 1.00 81.06 84 ALA A N 1
ATOM 589 C CA . ALA A 1 84 ? -7.126 -7.491 -1.531 1.00 81.06 84 ALA A CA 1
ATOM 590 C C . ALA A 1 84 ? -8.590 -7.424 -1.990 1.00 81.06 84 ALA A C 1
ATOM 592 O O . ALA A 1 84 ? -8.864 -7.448 -3.187 1.00 81.06 84 ALA A O 1
ATOM 593 N N . GLY A 1 85 ? -9.534 -7.285 -1.053 1.00 77.69 85 GLY A N 1
ATOM 594 C CA . GLY A 1 85 ? -10.926 -6.974 -1.373 1.00 77.69 85 GLY A CA 1
ATOM 595 C C . GLY A 1 85 ? -11.099 -5.586 -1.999 1.00 77.69 85 GLY A C 1
ATOM 596 O O . GLY A 1 85 ? -11.947 -5.412 -2.872 1.00 77.69 85 GLY A O 1
ATOM 597 N N . ALA A 1 86 ? -10.280 -4.611 -1.591 1.00 77.75 86 ALA A N 1
ATOM 598 C CA . ALA A 1 86 ? -10.273 -3.270 -2.172 1.00 77.75 86 ALA A CA 1
ATOM 599 C C . ALA A 1 86 ? -9.524 -3.204 -3.514 1.00 77.75 86 ALA A C 1
ATOM 601 O O . ALA A 1 86 ? -9.837 -2.351 -4.339 1.00 77.75 86 ALA A O 1
ATOM 602 N N . ILE A 1 87 ? -8.553 -4.090 -3.752 1.00 78.75 87 ILE A N 1
ATOM 603 C CA . ILE A 1 87 ? -7.748 -4.132 -4.982 1.00 78.75 87 ILE A CA 1
ATOM 604 C C . ILE A 1 87 ? -7.861 -5.533 -5.604 1.00 78.75 87 ILE A C 1
ATOM 606 O O . ILE A 1 87 ? -6.973 -6.376 -5.419 1.00 78.75 87 ILE A O 1
ATOM 610 N N . PRO A 1 88 ? -8.966 -5.817 -6.320 1.00 72.00 88 PRO A N 1
ATOM 611 C CA . PRO A 1 88 ? -9.173 -7.130 -6.906 1.00 72.00 88 PRO A CA 1
ATOM 612 C C . PRO A 1 88 ? -8.073 -7.459 -7.924 1.00 72.00 88 PRO A C 1
ATOM 614 O O . PRO A 1 88 ? -7.817 -6.698 -8.851 1.00 72.00 88 PRO A O 1
ATOM 617 N N . GLY A 1 89 ? -7.430 -8.614 -7.736 1.00 72.31 89 GLY A N 1
ATOM 618 C CA . GLY A 1 89 ? -6.345 -9.136 -8.578 1.00 72.31 89 GLY A CA 1
ATOM 619 C C . GLY A 1 89 ? -4.926 -8.833 -8.076 1.00 72.31 89 GLY A C 1
ATOM 620 O O . GLY A 1 89 ? -3.960 -9.334 -8.648 1.00 72.31 89 GLY A O 1
ATOM 621 N N . ALA A 1 90 ? -4.783 -8.117 -6.957 1.00 82.56 90 ALA A N 1
ATOM 622 C CA . ALA A 1 90 ? -3.507 -8.043 -6.258 1.00 82.56 90 ALA A CA 1
ATOM 623 C C . ALA A 1 90 ? -3.106 -9.410 -5.664 1.00 82.56 90 ALA A C 1
ATOM 625 O O . ALA A 1 90 ? -3.924 -10.133 -5.086 1.00 82.56 90 ALA A O 1
ATOM 626 N N . VAL A 1 91 ? -1.828 -9.766 -5.789 1.00 86.06 91 VAL A N 1
ATOM 627 C CA . VAL A 1 91 ? -1.289 -11.049 -5.320 1.00 86.06 91 VAL A CA 1
ATOM 628 C C . VAL A 1 91 ? -0.875 -10.935 -3.859 1.00 86.06 91 VAL A C 1
ATOM 630 O O . VAL A 1 91 ? 0.066 -10.220 -3.529 1.00 86.06 91 VAL A O 1
ATOM 633 N N . ILE A 1 92 ? -1.537 -11.675 -2.974 1.00 87.69 92 ILE A N 1
ATOM 634 C CA . ILE A 1 92 ? -1.204 -11.704 -1.547 1.00 87.69 92 ILE A CA 1
ATOM 635 C C . ILE A 1 92 ? -0.010 -12.640 -1.300 1.00 87.69 92 ILE A C 1
ATOM 637 O O . ILE A 1 92 ? -0.009 -13.798 -1.723 1.00 87.69 92 ILE A O 1
ATOM 641 N N . ARG A 1 93 ? 1.011 -12.146 -0.600 1.00 86.06 93 ARG A N 1
ATOM 642 C CA . ARG A 1 93 ? 2.260 -12.848 -0.283 1.00 86.06 93 ARG A CA 1
ATOM 643 C C . ARG A 1 93 ? 2.630 -12.634 1.179 1.00 86.06 93 ARG A C 1
ATOM 645 O O . ARG A 1 93 ? 2.880 -11.515 1.606 1.00 86.06 93 ARG A O 1
ATOM 652 N N . ALA A 1 94 ? 2.722 -13.712 1.947 1.00 84.31 94 ALA A N 1
ATOM 653 C CA . ALA A 1 94 ? 3.321 -13.632 3.273 1.00 84.31 94 ALA A CA 1
ATOM 654 C C . ALA A 1 94 ? 4.821 -13.359 3.120 1.00 84.31 94 ALA A C 1
ATOM 656 O O . ALA A 1 94 ? 5.508 -14.065 2.375 1.00 84.31 94 ALA A O 1
ATOM 657 N N . ASP A 1 95 ? 5.326 -12.338 3.803 1.00 82.31 95 ASP A N 1
ATOM 658 C CA . ASP A 1 95 ? 6.720 -11.933 3.710 1.00 82.31 95 ASP A CA 1
ATOM 659 C C . ASP A 1 95 ? 7.242 -11.587 5.108 1.00 82.31 95 ASP A C 1
ATOM 661 O O . ASP A 1 95 ? 6.907 -10.563 5.698 1.00 82.31 95 ASP A O 1
ATOM 665 N N . ALA A 1 96 ? 8.075 -12.475 5.655 1.00 74.88 96 ALA A N 1
ATOM 666 C CA . ALA A 1 96 ? 8.653 -12.316 6.991 1.00 74.88 96 ALA A CA 1
ATOM 667 C C . ALA A 1 96 ? 9.659 -11.150 7.077 1.00 74.88 96 ALA A C 1
ATOM 669 O O . ALA A 1 96 ? 10.117 -10.809 8.167 1.00 74.88 96 ALA A O 1
ATOM 670 N N . GLY A 1 97 ? 10.029 -10.550 5.936 1.00 69.50 97 GLY A N 1
ATOM 671 C CA . GLY A 1 97 ? 10.810 -9.316 5.887 1.00 69.50 97 GLY A CA 1
ATOM 672 C C . GLY A 1 97 ? 9.999 -8.072 6.260 1.00 69.50 97 GLY A C 1
ATOM 673 O O . GLY A 1 97 ? 10.590 -7.053 6.625 1.00 69.50 97 GLY A O 1
ATOM 674 N N . VAL A 1 98 ? 8.664 -8.154 6.211 1.00 74.00 98 VAL A N 1
ATOM 675 C CA . VAL A 1 98 ? 7.772 -7.098 6.692 1.00 74.00 98 VAL A CA 1
ATOM 676 C C . VAL A 1 98 ? 7.810 -7.121 8.213 1.00 74.00 98 VAL A C 1
ATOM 678 O O . VAL A 1 98 ? 7.446 -8.106 8.851 1.00 74.00 98 VAL A O 1
ATOM 681 N N . GLN A 1 99 ? 8.307 -6.039 8.801 1.00 65.19 99 GLN A N 1
ATOM 682 C CA . GLN A 1 99 ? 8.398 -5.898 10.247 1.00 65.19 99 GLN A CA 1
ATOM 683 C C . GLN A 1 99 ? 7.284 -4.987 10.747 1.00 65.19 99 GLN A C 1
ATOM 685 O O . GLN A 1 99 ? 7.045 -3.928 10.174 1.00 65.19 99 GLN A O 1
ATOM 690 N N . GLY A 1 100 ? 6.658 -5.375 11.857 1.00 67.31 100 GLY A N 1
ATOM 691 C CA . GLY A 1 100 ? 5.609 -4.594 12.509 1.00 67.31 100 GLY A CA 1
ATOM 692 C C . GLY A 1 100 ? 4.197 -5.080 12.189 1.00 67.31 100 GLY A C 1
ATOM 693 O O . GLY A 1 100 ? 4.000 -6.170 11.663 1.00 67.31 100 GLY A O 1
ATOM 694 N N . ASN A 1 101 ? 3.215 -4.252 12.545 1.00 75.62 101 ASN A N 1
ATOM 695 C CA . ASN A 1 101 ? 1.786 -4.515 12.346 1.00 75.62 101 ASN A CA 1
ATOM 696 C C . ASN A 1 101 ? 1.277 -3.839 11.061 1.00 75.62 101 ASN A C 1
ATOM 698 O O . ASN A 1 101 ? 0.209 -3.228 11.063 1.00 75.62 101 ASN A O 1
ATOM 702 N N . GLU A 1 102 ? 2.085 -3.856 9.999 1.00 83.06 102 GLU A N 1
ATOM 703 C CA . GLU A 1 102 ? 1.772 -3.187 8.736 1.00 83.06 102 GLU A CA 1
ATOM 704 C C . GLU A 1 102 ? 1.797 -4.141 7.542 1.00 83.06 102 GLU A C 1
ATOM 706 O O . GLU A 1 102 ? 2.444 -5.191 7.556 1.00 83.06 102 GLU A O 1
ATOM 711 N N . VAL A 1 103 ? 1.078 -3.746 6.497 1.00 87.62 103 VAL A N 1
ATOM 712 C CA . VAL A 1 103 ? 0.959 -4.452 5.224 1.00 87.62 103 VAL A CA 1
ATOM 713 C C . VAL A 1 103 ? 1.637 -3.613 4.151 1.00 87.62 103 VAL A C 1
ATOM 715 O O . VAL A 1 103 ? 1.362 -2.424 4.033 1.00 87.62 103 VAL A O 1
ATOM 718 N N . GLN A 1 104 ? 2.513 -4.196 3.346 1.00 89.50 104 GLN A N 1
ATOM 719 C CA . GLN A 1 104 ? 3.147 -3.507 2.228 1.00 89.50 104 GLN A CA 1
ATOM 720 C C . GLN A 1 104 ? 2.370 -3.764 0.938 1.00 89.50 104 GLN A C 1
ATOM 722 O O . GLN A 1 104 ? 2.187 -4.905 0.533 1.00 89.50 104 GLN A O 1
ATOM 727 N N . LEU A 1 105 ? 1.939 -2.708 0.262 1.00 88.81 105 LEU A N 1
ATOM 728 C CA . LEU A 1 105 ? 1.306 -2.774 -1.049 1.00 88.81 105 LEU A CA 1
ATOM 729 C C . LEU A 1 105 ? 2.315 -2.347 -2.112 1.00 88.81 105 LEU A C 1
ATOM 731 O O . LEU A 1 105 ? 2.673 -1.177 -2.182 1.00 88.81 105 LEU A O 1
ATOM 735 N N . ILE A 1 106 ? 2.750 -3.275 -2.953 1.00 90.62 106 ILE A N 1
ATOM 736 C CA . ILE A 1 106 ? 3.648 -3.022 -4.079 1.00 90.62 106 ILE A CA 1
ATOM 737 C C . ILE A 1 106 ? 2.805 -2.876 -5.340 1.00 90.62 106 ILE A C 1
ATOM 739 O O . ILE A 1 106 ? 2.143 -3.813 -5.778 1.00 90.62 106 ILE A O 1
ATOM 743 N N . LEU A 1 107 ? 2.835 -1.685 -5.924 1.00 88.69 107 LEU A N 1
ATOM 744 C CA . LEU A 1 107 ? 2.035 -1.315 -7.086 1.00 88.69 107 LEU A CA 1
ATOM 745 C C . LEU A 1 107 ? 2.777 -1.678 -8.366 1.00 88.69 107 LEU A C 1
ATOM 747 O O . LEU A 1 107 ? 3.829 -1.096 -8.638 1.00 88.69 107 LEU A O 1
ATOM 751 N N . GLY A 1 108 ? 2.222 -2.607 -9.142 1.00 87.12 108 GLY A N 1
ATOM 752 C CA . GLY A 1 108 ? 2.762 -2.987 -10.444 1.00 87.12 108 GLY A CA 1
ATOM 753 C C . GLY A 1 108 ? 2.185 -2.167 -11.598 1.00 87.12 108 GLY A C 1
ATOM 754 O O . GLY A 1 108 ? 1.268 -1.369 -11.415 1.00 87.12 108 GLY A O 1
ATOM 755 N N . SER A 1 109 ? 2.728 -2.355 -12.800 1.00 84.12 109 SER A N 1
ATOM 756 C CA . SER A 1 109 ? 2.260 -1.732 -14.053 1.00 84.12 109 SER A CA 1
ATOM 757 C C . SER A 1 109 ? 0.804 -2.064 -14.398 1.00 84.12 109 SER A C 1
ATOM 759 O O . SER A 1 109 ? 0.151 -1.312 -15.109 1.00 84.12 109 SER A O 1
ATOM 761 N N . ASP A 1 110 ? 0.329 -3.191 -13.882 1.00 82.44 110 ASP A N 1
ATOM 762 C CA . ASP A 1 110 ? -1.032 -3.729 -13.928 1.00 82.44 110 ASP A CA 1
ATOM 763 C C . ASP A 1 110 ? -2.044 -2.960 -13.039 1.00 82.44 110 ASP A C 1
ATOM 765 O O . ASP A 1 110 ? -3.263 -3.078 -13.170 1.00 82.44 110 ASP A O 1
ATOM 769 N N . PHE A 1 111 ? -1.561 -2.128 -12.112 1.00 81.12 111 PHE A N 1
ATOM 770 C CA . PHE A 1 111 ? -2.441 -1.400 -11.204 1.00 81.12 111 PHE A CA 1
ATOM 771 C C . PHE A 1 111 ? -3.251 -0.304 -11.913 1.00 81.12 111 PHE A C 1
ATOM 773 O O . PHE A 1 111 ? -2.690 0.677 -12.403 1.00 81.12 111 PHE A O 1
ATOM 780 N N . ASN A 1 112 ? -4.581 -0.421 -11.859 1.00 74.62 112 ASN A N 1
ATOM 781 C CA . ASN A 1 112 ? -5.513 0.533 -12.471 1.00 74.62 112 ASN A CA 1
ATOM 782 C C . ASN A 1 112 ? -6.159 1.528 -11.486 1.00 74.62 112 ASN A C 1
ATOM 784 O O . ASN A 1 112 ? -6.684 2.555 -11.912 1.00 74.62 112 ASN A O 1
ATOM 788 N N . GLY A 1 113 ? -6.115 1.261 -10.177 1.00 71.31 113 GLY A N 1
ATOM 789 C CA . GLY A 1 113 ? -6.736 2.099 -9.143 1.00 71.31 113 GLY A CA 1
ATOM 790 C C . GLY A 1 113 ? -7.325 1.276 -8.000 1.00 71.31 113 GLY A C 1
ATOM 791 O O . GLY A 1 113 ? -7.574 0.079 -8.148 1.00 71.31 113 GLY A O 1
ATOM 792 N N . VAL A 1 114 ? -7.566 1.903 -6.848 1.00 70.31 114 VAL A N 1
ATOM 793 C CA . VAL A 1 114 ? -8.237 1.233 -5.724 1.00 70.31 114 VAL A CA 1
ATOM 794 C C . VAL A 1 114 ? -9.726 1.087 -6.055 1.00 70.31 114 VAL A C 1
ATOM 796 O O . VAL A 1 114 ? -10.389 2.033 -6.467 1.00 70.31 114 VAL A O 1
ATOM 799 N N . GLY A 1 115 ? -10.267 -0.122 -5.917 1.00 63.03 115 GLY A N 1
ATOM 800 C CA . GLY A 1 115 ? -11.626 -0.467 -6.346 1.00 63.03 115 GLY A CA 1
ATOM 801 C C . GLY A 1 115 ? -11.758 -0.784 -7.841 1.00 63.03 115 GLY A C 1
ATOM 802 O O . GLY A 1 115 ? -12.847 -1.145 -8.291 1.00 63.03 115 GLY A O 1
ATOM 803 N N . GLN A 1 116 ? -10.671 -0.683 -8.610 1.00 61.91 116 GLN A N 1
ATOM 804 C CA . GLN A 1 116 ? -10.574 -1.219 -9.967 1.00 61.91 116 GLN A CA 1
ATOM 805 C C . GLN A 1 116 ? -9.885 -2.583 -9.892 1.00 61.91 116 GLN A C 1
ATOM 807 O O . GLN A 1 116 ? -8.948 -2.769 -9.115 1.00 61.91 116 GLN A O 1
ATOM 812 N N . ALA A 1 117 ? -10.344 -3.544 -10.694 1.00 56.06 117 ALA A N 1
ATOM 813 C CA . ALA A 1 117 ? -9.556 -4.752 -10.887 1.00 56.06 117 ALA A CA 1
ATOM 814 C C . ALA A 1 117 ? -8.249 -4.366 -11.578 1.00 56.06 117 ALA A C 1
ATOM 816 O O . ALA A 1 117 ? -8.260 -3.573 -12.521 1.00 56.06 117 ALA A O 1
ATOM 817 N N . VAL A 1 118 ? -7.134 -4.898 -11.090 1.00 58.03 118 VAL A N 1
ATOM 818 C CA . VAL A 1 118 ? -5.884 -4.848 -11.851 1.00 58.03 118 VAL A CA 1
ATOM 819 C C . VAL A 1 118 ? -6.098 -5.656 -13.141 1.00 58.03 118 VAL A C 1
ATOM 821 O O . VAL A 1 118 ? -6.829 -6.649 -13.105 1.00 58.03 118 VAL A O 1
ATOM 824 N N . ASP A 1 119 ? -5.570 -5.175 -14.269 1.00 54.00 119 ASP A N 1
ATOM 825 C CA . ASP A 1 119 ? -5.666 -5.808 -15.594 1.00 54.00 119 ASP A CA 1
ATOM 826 C C . ASP A 1 119 ? -4.837 -7.101 -15.633 1.00 54.00 119 ASP A C 1
ATOM 828 O O . ASP A 1 119 ? -3.653 -7.079 -15.991 1.00 54.00 119 ASP A O 1
ATOM 832 N N . PRO A 1 120 ? -5.427 -8.269 -15.327 1.00 48.91 120 PRO A N 1
ATOM 833 C CA . PRO A 1 120 ? -4.642 -9.474 -15.147 1.00 48.91 120 PRO A CA 1
ATOM 834 C C . PRO A 1 120 ? -3.812 -9.704 -16.407 1.00 48.91 120 PRO A C 1
ATOM 836 O O . PRO A 1 120 ? -4.376 -9.790 -17.499 1.00 48.91 120 PRO A O 1
ATOM 839 N N . ALA A 1 121 ? -2.486 -9.784 -16.269 1.00 43.75 121 ALA A N 1
ATOM 840 C CA . ALA A 1 121 ? -1.616 -10.174 -17.369 1.00 43.75 121 ALA A CA 1
ATOM 841 C C . ALA A 1 121 ? -2.083 -11.552 -17.864 1.00 43.75 121 ALA A C 1
ATOM 843 O O . ALA A 1 121 ? -1.776 -12.552 -17.222 1.00 43.75 121 ALA A O 1
ATOM 844 N N . GLU A 1 122 ? -2.905 -11.561 -18.923 1.00 37.28 122 GLU A N 1
ATOM 845 C CA . GLU A 1 122 ? -3.608 -12.704 -19.524 1.00 37.28 122 GLU A CA 1
ATOM 846 C C . GLU A 1 122 ? -3.615 -13.971 -18.650 1.00 37.28 122 GLU A C 1
ATOM 848 O O . GLU A 1 122 ? -2.943 -14.962 -18.942 1.00 37.28 122 GLU A O 1
ATOM 853 N N . VAL A 1 123 ? -4.423 -13.979 -17.586 1.00 41.56 123 VAL A N 1
ATOM 854 C CA . VAL A 1 123 ? -5.049 -15.248 -17.211 1.00 41.56 123 VAL A CA 1
ATOM 855 C C . VAL A 1 123 ? -6.230 -15.401 -18.162 1.00 41.56 123 VAL A C 1
ATOM 857 O O . VAL A 1 123 ? -7.130 -14.561 -18.132 1.00 41.56 123 VAL A O 1
ATOM 860 N N . PRO A 1 124 ? -6.227 -16.398 -19.067 1.00 38.44 124 PRO A N 1
ATOM 861 C CA . PRO A 1 124 ? -7.388 -16.636 -19.897 1.00 38.44 124 PRO A CA 1
ATOM 862 C C . PRO A 1 124 ? -8.532 -16.913 -18.937 1.00 38.44 124 PRO A C 1
ATOM 864 O O . PRO A 1 124 ? -8.411 -17.809 -18.101 1.00 38.44 124 PRO A O 1
ATOM 867 N N . ASP A 1 125 ? -9.570 -16.085 -19.037 1.00 42.81 125 ASP A N 1
ATOM 868 C CA . ASP A 1 125 ? -10.933 -16.313 -18.581 1.00 42.81 125 ASP A CA 1
ATOM 869 C C . ASP A 1 125 ? -11.099 -17.719 -17.985 1.00 42.81 125 ASP A C 1
ATOM 871 O O . ASP A 1 125 ? -11.414 -18.695 -18.673 1.00 42.81 125 ASP A O 1
ATOM 875 N N . ALA A 1 126 ? -10.881 -17.845 -16.674 1.00 44.53 126 ALA A N 1
ATOM 876 C CA . ALA A 1 126 ? -11.553 -18.889 -15.928 1.00 44.53 126 ALA A CA 1
ATOM 877 C C . ALA A 1 126 ? -12.996 -18.413 -15.850 1.00 44.53 126 ALA A C 1
ATOM 879 O O . ALA A 1 126 ? -13.430 -17.854 -14.841 1.00 44.53 126 ALA A O 1
ATOM 880 N N . GLY A 1 127 ? -13.673 -18.556 -16.994 1.00 39.97 127 GLY A N 1
ATOM 881 C CA . GLY A 1 127 ? -15.057 -18.215 -17.176 1.00 39.97 127 GLY A CA 1
ATOM 882 C C . GLY A 1 127 ? -15.788 -18.740 -15.965 1.00 39.97 127 GLY A C 1
ATOM 883 O O . GLY A 1 127 ? -15.695 -19.924 -15.612 1.00 39.97 127 GLY A O 1
ATOM 884 N N . ALA A 1 128 ? -16.495 -17.832 -15.301 1.00 45.56 128 ALA A N 1
ATOM 885 C CA . ALA A 1 128 ? -17.608 -18.248 -14.487 1.00 45.56 128 ALA A CA 1
ATOM 886 C C . ALA A 1 128 ? -18.344 -19.334 -15.290 1.00 45.56 128 ALA A C 1
ATOM 888 O O . ALA A 1 128 ? -18.596 -19.123 -16.483 1.00 45.56 128 ALA A O 1
ATOM 889 N N . PRO A 1 129 ? -18.673 -20.501 -14.712 1.00 44.88 129 PRO A N 1
ATOM 890 C CA . PRO A 1 129 ? -19.701 -21.304 -15.321 1.00 44.88 129 PRO A CA 1
ATOM 891 C C . PRO A 1 129 ? -20.935 -20.413 -15.235 1.00 44.88 129 PRO A C 1
ATOM 893 O O . PRO A 1 129 ? -21.567 -20.293 -14.183 1.00 44.88 129 PRO A O 1
ATOM 896 N N . GLU A 1 130 ? -21.228 -19.710 -16.324 1.00 46.78 130 GLU A N 1
ATOM 897 C CA . GLU A 1 130 ? -22.559 -19.244 -16.634 1.00 46.78 130 GLU A CA 1
ATOM 898 C C . GLU A 1 130 ? -23.409 -20.504 -16.570 1.00 46.78 130 GLU A C 1
ATOM 900 O O . GLU A 1 130 ? -23.461 -21.326 -17.481 1.00 46.78 130 GLU A O 1
ATOM 905 N N . VAL A 1 131 ? -23.949 -20.722 -15.371 1.00 48.53 131 VAL A N 1
ATOM 906 C CA . VAL A 1 131 ? -24.924 -21.743 -15.051 1.00 48.53 131 VAL A CA 1
ATOM 907 C C . VAL A 1 131 ? -25.887 -21.772 -16.227 1.00 48.53 131 VAL A C 1
ATOM 909 O O . VAL A 1 131 ? -26.557 -20.757 -16.452 1.00 48.53 131 VAL A O 1
ATOM 912 N N . PRO A 1 132 ? -25.968 -22.872 -17.001 1.00 51.66 132 PRO A N 1
ATOM 913 C CA . PRO A 1 132 ? -26.985 -22.976 -18.019 1.00 51.66 132 PRO A CA 1
ATOM 914 C C . PRO A 1 132 ? -28.299 -23.028 -17.254 1.00 51.66 132 PRO A C 1
ATOM 916 O O . PRO A 1 132 ? -28.750 -24.080 -16.796 1.00 51.66 132 PRO A O 1
ATOM 919 N N . ARG A 1 133 ? -28.922 -21.865 -17.058 1.00 51.00 133 ARG A N 1
ATOM 920 C CA . ARG A 1 133 ? -30.342 -21.813 -16.780 1.00 51.00 133 ARG A CA 1
ATOM 921 C C . ARG A 1 133 ? -30.986 -22.277 -18.071 1.00 51.00 133 ARG A C 1
ATOM 923 O O . ARG A 1 133 ? -31.266 -21.488 -18.965 1.00 51.00 133 ARG A O 1
ATOM 930 N N . THR A 1 134 ? -31.184 -23.587 -18.151 1.00 55.09 134 THR A N 1
ATOM 931 C CA . THR A 1 134 ? -32.263 -24.202 -18.906 1.00 55.09 134 THR A CA 1
ATOM 932 C C . THR A 1 134 ? -33.545 -23.478 -18.506 1.00 55.09 134 THR A C 1
ATOM 934 O O . THR A 1 134 ? -34.213 -23.847 -17.545 1.00 55.09 134 THR A O 1
ATOM 937 N N . ALA A 1 135 ? -33.864 -22.402 -19.217 1.00 49.88 135 ALA A N 1
ATOM 938 C CA . ALA A 1 135 ? -35.226 -21.942 -19.368 1.00 49.88 135 ALA A CA 1
ATOM 939 C C . ALA A 1 135 ? -35.809 -22.776 -20.507 1.00 49.88 135 ALA A C 1
ATOM 941 O O . ALA A 1 135 ? -35.789 -22.403 -21.678 1.00 49.88 135 ALA A O 1
ATOM 942 N N . ALA A 1 136 ? -36.255 -23.975 -20.142 1.00 58.81 136 ALA A N 1
ATOM 943 C CA . ALA A 1 136 ? -37.357 -24.582 -20.850 1.00 58.81 136 ALA A CA 1
ATOM 944 C C . ALA A 1 136 ? -38.593 -23.686 -20.657 1.00 58.81 136 ALA A C 1
ATOM 946 O O . ALA A 1 136 ? -38.809 -23.158 -19.568 1.00 58.81 136 ALA A O 1
ATOM 947 N N . ASP A 1 137 ? -39.393 -23.605 -21.717 1.00 57.81 137 ASP A N 1
ATOM 948 C CA . ASP A 1 137 ? -40.801 -23.210 -21.710 1.00 57.81 137 ASP A CA 1
ATOM 949 C C . ASP A 1 137 ? -41.122 -21.705 -21.641 1.00 57.81 137 ASP A C 1
ATOM 951 O O . ASP A 1 137 ? -41.255 -21.108 -20.578 1.00 57.81 137 ASP A O 1
ATOM 955 N N . THR A 1 138 ? -41.313 -21.093 -22.815 1.00 58.69 138 THR A N 1
ATOM 956 C CA . THR A 1 138 ? -42.562 -20.391 -23.179 1.00 58.69 138 THR A CA 1
ATOM 957 C C . THR A 1 138 ? -42.397 -19.725 -24.546 1.00 58.69 138 THR A C 1
ATOM 959 O O . THR A 1 138 ? -41.597 -18.807 -24.705 1.00 58.69 138 THR A O 1
ATOM 962 N N . GLY A 1 139 ? -43.231 -20.129 -25.509 1.00 61.22 139 GLY A N 1
ATOM 963 C CA . GLY A 1 139 ? -43.659 -19.236 -26.589 1.00 61.22 139 GLY A CA 1
ATOM 964 C C . GLY A 1 139 ? -43.255 -19.620 -28.010 1.00 61.22 139 GLY A C 1
ATOM 965 O O . GLY A 1 139 ? -42.426 -18.944 -28.600 1.00 61.22 139 GLY A O 1
ATOM 966 N N . CYS A 1 140 ? -43.953 -20.595 -28.597 1.00 57.03 140 CYS A N 1
ATOM 967 C CA . CYS A 1 140 ? -44.300 -20.562 -30.022 1.00 57.03 140 CYS A CA 1
ATOM 968 C C . CYS A 1 140 ? -45.749 -21.043 -30.193 1.00 57.03 140 CYS A C 1
ATOM 970 O O . CYS A 1 140 ? -46.023 -22.230 -30.345 1.00 57.03 140 CYS A O 1
ATOM 972 N N . ILE A 1 141 ? -46.672 -20.082 -30.135 1.00 61.75 141 ILE A N 1
ATOM 973 C CA . ILE A 1 141 ? -47.906 -20.093 -30.924 1.00 61.75 141 ILE A CA 1
ATOM 974 C C . ILE A 1 141 ? -47.485 -19.800 -32.368 1.00 61.75 141 ILE A C 1
ATOM 976 O O . ILE A 1 141 ? -46.855 -18.765 -32.583 1.00 61.75 141 ILE A O 1
ATOM 980 N N . ASN A 1 142 ? -47.838 -20.667 -33.323 1.00 51.22 142 ASN A N 1
ATOM 981 C CA . ASN A 1 142 ? -48.311 -20.261 -34.654 1.00 51.22 142 ASN A CA 1
ATOM 982 C C . ASN A 1 142 ? -49.036 -21.411 -35.364 1.00 51.22 142 ASN A C 1
ATOM 984 O O . ASN A 1 142 ? -48.356 -22.388 -35.746 1.00 51.22 142 ASN A O 1
#

Foldseek 3Di:
DDDDDDDDPDDDDDDDDPPLDFLLLEEEEEAAQQPDPCVQVQQCVVSVVVVHHHPYYYHPPHNQAQAKEKEDEPPQVSVSVVQCVQEPRHHYDYDNVDDDRYIYIYDHNQGDHGNDHRPPPDPDPPDDPPPPPPPDDDDDDD

Sequence (142 aa):
FFANLTAGDPVVDPPAAPELVDPSEVSVSVFNGSGAGGLAGQTQSELEAAGFVVSSTGNADSSDYSQTEIRYAEGQESQAATLAGAIPGAVIRADAGVQGNEVQLILGSDFNGVGQAVDPAEVPDAGAPEVPRTAADTGCIN

Secondary structure (DSSP, 8-state):
----------------SS----GGG-EEEEEE-S--TTHHHHHHHHHHHTT-EEEEEEE-S-S---S-EEEE-TT-HHHHHHHHHHSTT-EEEE-TT--SSEEEEEE-TT---TTSPP--S---------------------

pLDDT: mean 71.53, std 16.09, range [37.28, 90.69]